Protein AF-A0AAD2FNR9-F1 (afdb_monomer)

Mean predicted aligned error: 5.45 Å

Secondary structure (DSSP, 8-state):
-PPPPHHHHHHHHHHHTT-SSSHHHHHHTTS-S--S-TTTS--SS--TTHHHH--SHHHHHHHHHHHHHHHHHHHHTT--HHHHHHHHHHHHTTT-GGG-S-------SSHHHHHHHHHHHHHHHHHHHHTT---HHHHHHHHHHHHHTT----HHHHHHHHHHHSSPPPP---

Organism: NCBI:txid2856

Solvent-accessible surface area (backbone atoms only — not comparable to full-atom values): 9882 Å² total; per-residue (Å²): 132,82,79,68,58,75,68,52,61,61,44,48,60,30,52,77,72,43,67,38,96,33,23,44,45,28,33,74,69,71,73,37,99,52,24,34,29,91,75,61,63,77,42,68,64,17,45,61,71,42,62,78,40,36,79,23,70,68,47,43,50,52,46,54,52,52,56,47,51,50,51,54,48,37,59,76,67,67,48,37,67,50,56,45,55,46,56,60,56,45,48,52,24,54,60,40,60,90,58,53,86,55,90,77,82,65,82,57,99,50,56,69,63,51,51,52,28,51,55,52,31,57,78,49,32,41,60,30,36,48,68,30,50,70,43,73,51,50,35,55,56,37,39,54,41,28,62,73,73,68,45,90,71,54,32,68,60,49,48,58,46,53,40,58,69,42,40,76,72,80,72,75,83,127

Sequence (174 aa):
MKALPANLQRWTPKHISGMTGVGKFLAIWNRSAKSSCPRCSSCPVEDHLHVPRCSAPTAAAEWSKRHLAFRTWMQTQQTAPEIEAFLFEYLKTVRQPSLGVLTFRAWSRHPHLFRSAISSQATLGAQGLLEGLVSPNWRHLQALHFSYIGSKKSANLWASRLIHVERPQPACPL

Radius of gyration: 17.65 Å; Cα contacts (8 Å, |Δi|>4): 172; chains: 1; bounding box: 40×26×54 Å

pLDDT: mean 88.88, std 13.14, range [27.28, 98.38]

Structure (mmCIF, N/CA/C/O backbone):
data_AF-A0AAD2FNR9-F1
#
_entry.id   AF-A0AAD2FNR9-F1
#
loop_
_atom_site.group_PDB
_atom_site.id
_atom_site.type_symbol
_atom_site.label_atom_id
_atom_site.label_alt_id
_atom_site.label_comp_id
_atom_site.label_asym_id
_atom_site.label_entity_id
_atom_site.label_seq_id
_atom_site.pdbx_PDB_ins_code
_atom_site.Cartn_x
_atom_site.Cartn_y
_atom_site.Cartn_z
_atom_site.occupancy
_atom_site.B_iso_or_equiv
_atom_site.auth_s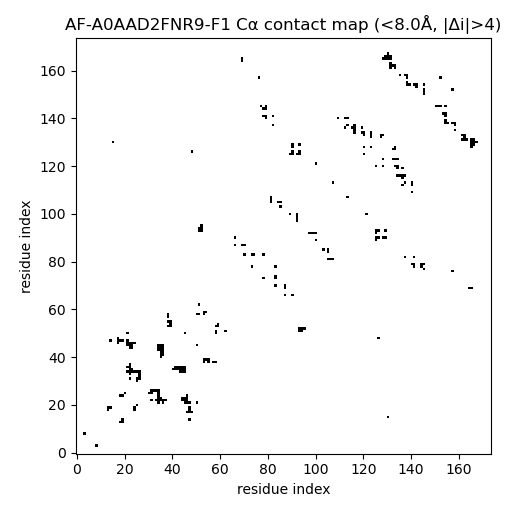eq_id
_atom_site.auth_comp_id
_atom_site.auth_asym_id
_atom_site.auth_atom_id
_atom_site.pdbx_PDB_model_num
ATOM 1 N N . MET A 1 1 ? -20.950 -3.900 -0.937 1.00 54.19 1 MET A N 1
ATOM 2 C CA . MET A 1 1 ? -19.879 -3.091 -1.56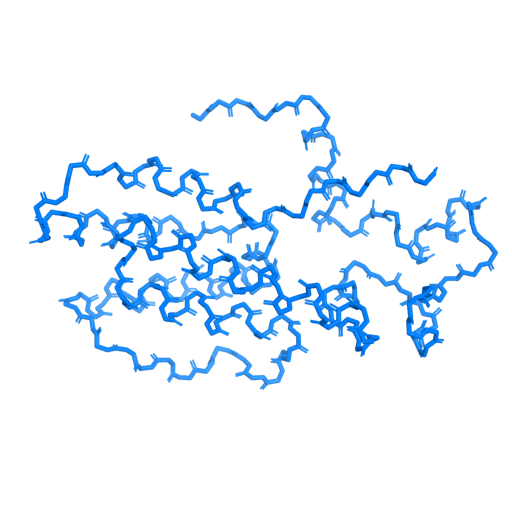6 1.00 54.19 1 MET A CA 1
ATOM 3 C C . MET A 1 1 ? -20.422 -2.531 -2.869 1.00 54.19 1 MET A C 1
ATOM 5 O O . MET A 1 1 ? -21.104 -3.272 -3.563 1.00 54.19 1 MET A O 1
ATOM 9 N N . LYS A 1 2 ? -20.191 -1.249 -3.182 1.00 66.56 2 LYS A N 1
ATOM 10 C CA . LYS A 1 2 ? -20.546 -0.712 -4.507 1.00 66.56 2 LYS A CA 1
ATOM 11 C C . LYS A 1 2 ? -19.551 -1.248 -5.538 1.00 66.56 2 LYS A C 1
ATOM 13 O O . LYS A 1 2 ? -18.365 -1.352 -5.230 1.00 66.56 2 LYS A O 1
ATOM 18 N N . ALA A 1 3 ? -20.037 -1.592 -6.728 1.00 75.81 3 ALA A N 1
ATOM 19 C CA . ALA A 1 3 ? -19.173 -1.998 -7.829 1.00 75.81 3 ALA A CA 1
ATOM 20 C C . ALA A 1 3 ? -18.192 -0.867 -8.181 1.00 75.81 3 ALA A C 1
ATOM 22 O O . ALA A 1 3 ? -18.525 0.316 -8.063 1.00 75.81 3 ALA A O 1
ATOM 23 N N . LEU A 1 4 ? -16.979 -1.226 -8.608 1.00 79.38 4 LEU A N 1
ATOM 24 C CA . LEU A 1 4 ? -16.027 -0.238 -9.111 1.00 79.38 4 LEU A CA 1
ATOM 25 C C . LEU A 1 4 ? -16.573 0.409 -10.396 1.00 79.38 4 LEU A C 1
ATOM 27 O O . LEU A 1 4 ? -17.300 -0.246 -11.140 1.00 79.38 4 LEU A O 1
ATOM 31 N N . PRO A 1 5 ? -16.201 1.655 -10.716 1.00 86.12 5 PRO A N 1
ATOM 32 C CA . PRO A 1 5 ? -16.411 2.220 -12.046 1.00 86.12 5 PRO A CA 1
ATOM 33 C C . PRO A 1 5 ? -15.906 1.285 -13.160 1.00 86.12 5 PRO A C 1
ATOM 35 O O . PRO A 1 5 ? -14.892 0.603 -12.992 1.00 86.12 5 PRO A O 1
ATOM 38 N N . ALA A 1 6 ? -16.589 1.252 -14.308 1.00 87.69 6 ALA A N 1
ATOM 39 C CA . ALA A 1 6 ? -16.330 0.282 -15.382 1.00 87.69 6 ALA A CA 1
ATOM 40 C C . ALA A 1 6 ? -14.891 0.317 -15.941 1.00 87.69 6 ALA A C 1
ATOM 42 O O . ALA A 1 6 ? -14.364 -0.695 -16.406 1.00 87.69 6 ALA A O 1
ATOM 43 N N . ASN A 1 7 ? -14.227 1.474 -15.903 1.00 85.38 7 ASN A N 1
ATOM 44 C CA . ASN A 1 7 ? -12.810 1.602 -16.248 1.00 85.38 7 ASN A CA 1
ATOM 45 C C . ASN A 1 7 ? -11.911 0.880 -15.231 1.00 85.38 7 ASN A C 1
ATOM 47 O O . ASN A 1 7 ? -11.016 0.139 -15.628 1.00 85.38 7 ASN A O 1
ATOM 51 N N . LEU A 1 8 ? -12.184 1.031 -13.932 1.00 83.50 8 LEU A N 1
ATOM 52 C CA . LEU A 1 8 ? -11.419 0.374 -12.872 1.00 83.50 8 LEU A CA 1
ATOM 53 C C . LEU A 1 8 ? -11.667 -1.136 -12.839 1.00 83.50 8 LEU A C 1
ATOM 55 O O . LEU A 1 8 ? -10.722 -1.886 -12.629 1.00 83.50 8 LEU A O 1
ATOM 59 N N . GLN A 1 9 ? -12.887 -1.598 -13.133 1.00 85.56 9 GLN A N 1
ATOM 60 C CA . GLN A 1 9 ? -13.167 -3.035 -13.263 1.00 85.56 9 GLN A CA 1
ATOM 61 C C . GLN A 1 9 ? -12.305 -3.708 -14.342 1.00 85.56 9 GLN A C 1
ATOM 63 O O . GLN A 1 9 ? -11.872 -4.839 -14.158 1.00 85.56 9 GLN A O 1
ATOM 68 N N . ARG A 1 10 ? -12.026 -3.014 -15.455 1.00 87.94 10 ARG A N 1
ATOM 69 C CA . ARG A 1 10 ? -11.161 -3.522 -16.535 1.00 87.94 10 ARG A CA 1
ATOM 70 C C . ARG A 1 10 ? -9.675 -3.346 -16.240 1.00 87.94 10 ARG A C 1
ATOM 72 O O . ARG A 1 10 ? -8.863 -4.173 -16.645 1.00 87.94 10 ARG A O 1
ATOM 79 N N . TRP A 1 11 ? -9.314 -2.254 -15.575 1.00 86.00 11 TRP A N 1
ATOM 80 C CA . TRP A 1 11 ? -7.926 -1.926 -15.274 1.00 86.00 11 TRP A CA 1
ATOM 81 C C . TRP A 1 11 ? -7.355 -2.791 -14.146 1.00 86.00 11 TRP A C 1
ATOM 83 O O . TRP A 1 11 ? -6.238 -3.279 -14.270 1.00 86.00 11 TRP A O 1
ATOM 93 N N . THR A 1 12 ? -8.118 -3.042 -13.079 1.00 85.50 12 THR A N 1
ATOM 94 C CA . THR A 1 12 ? -7.634 -3.764 -11.892 1.00 85.50 12 THR A CA 1
ATOM 95 C C . THR A 1 12 ? -7.111 -5.174 -12.205 1.00 85.50 12 THR A C 1
ATOM 97 O O . THR A 1 12 ? -5.987 -5.461 -11.802 1.00 85.50 12 THR A O 1
ATOM 100 N N . PRO A 1 13 ? -7.811 -6.037 -12.971 1.00 87.88 13 PRO A N 1
ATOM 101 C CA . PRO A 1 13 ? -7.283 -7.355 -13.329 1.00 87.88 13 PRO A CA 1
ATOM 102 C C . PRO A 1 13 ? -5.984 -7.279 -14.140 1.00 87.88 13 PRO A C 1
ATOM 104 O O . PRO A 1 13 ? -5.075 -8.078 -13.928 1.00 87.88 13 PRO A O 1
ATOM 107 N N . LYS A 1 14 ? -5.860 -6.291 -15.037 1.00 89.25 14 LYS A N 1
ATOM 108 C CA . LYS A 1 14 ? -4.625 -6.044 -15.799 1.00 89.25 14 LYS A CA 1
ATOM 109 C C . LYS A 1 14 ? -3.488 -5.574 -14.898 1.00 89.25 14 LYS A C 1
ATOM 111 O O . LYS A 1 14 ? -2.351 -5.978 -15.097 1.00 89.25 14 LYS A O 1
ATOM 116 N N . HIS A 1 15 ? -3.801 -4.738 -13.909 1.00 86.62 15 HIS A N 1
ATOM 117 C CA . HIS A 1 15 ? -2.831 -4.260 -12.934 1.00 86.62 15 HIS A CA 1
ATOM 118 C C . HIS A 1 15 ? -2.272 -5.390 -12.077 1.00 86.62 15 HIS A C 1
ATOM 120 O O . HIS A 1 15 ? -1.065 -5.603 -12.078 1.00 86.62 15 HIS A O 1
ATOM 126 N N . ILE A 1 16 ? -3.159 -6.166 -11.454 1.00 85.75 16 ILE A N 1
ATOM 127 C CA . ILE A 1 16 ? -2.800 -7.255 -10.537 1.00 85.75 16 ILE A CA 1
ATOM 128 C C . ILE A 1 16 ? -2.098 -8.411 -11.270 1.00 85.75 16 ILE A C 1
ATOM 130 O O . ILE A 1 16 ? -1.179 -9.020 -10.741 1.00 85.75 16 ILE A O 1
ATOM 134 N N . SER A 1 17 ? -2.484 -8.714 -12.516 1.00 89.38 17 SER A N 1
ATOM 135 C CA . SER A 1 17 ? -1.776 -9.719 -13.335 1.00 89.38 17 SER A CA 1
ATOM 136 C C . SER A 1 17 ? -0.428 -9.229 -13.881 1.00 89.38 17 SER A C 1
ATOM 138 O O . SER A 1 17 ? 0.286 -9.978 -14.548 1.00 89.38 17 SER A O 1
ATOM 140 N N . GLY A 1 18 ? -0.083 -7.958 -13.658 1.00 89.31 18 GLY A N 1
ATOM 141 C CA . GLY A 1 18 ? 1.122 -7.331 -14.184 1.00 89.31 18 GLY A CA 1
ATOM 142 C C . GLY A 1 18 ? 1.053 -6.944 -15.664 1.00 89.31 18 GLY A C 1
ATOM 143 O O . GLY A 1 18 ? 2.007 -6.340 -16.155 1.00 89.31 18 GLY A O 1
ATOM 144 N N . MET A 1 19 ? -0.060 -7.218 -16.359 1.00 91.75 19 MET A N 1
ATOM 145 C CA . MET A 1 19 ? -0.341 -6.859 -17.761 1.00 91.75 19 MET A CA 1
ATOM 146 C C . MET A 1 19 ? -0.646 -5.361 -17.938 1.00 91.75 19 MET A C 1
ATOM 148 O O . MET A 1 19 ? -1.693 -4.960 -18.455 1.00 91.75 19 MET A O 1
ATOM 152 N N . THR A 1 20 ? 0.270 -4.516 -17.479 1.00 88.94 20 THR A N 1
ATOM 153 C CA . THR A 1 20 ? 0.150 -3.052 -17.469 1.00 88.94 20 THR A CA 1
ATOM 154 C C . THR A 1 20 ? 1.019 -2.405 -18.537 1.00 88.94 20 THR A C 1
ATOM 156 O O . THR A 1 20 ? 1.835 -3.071 -19.157 1.00 88.94 20 THR A O 1
ATOM 159 N N . GLY A 1 21 ? 0.861 -1.099 -18.768 1.00 90.62 21 GLY A N 1
ATOM 160 C CA . GLY A 1 21 ? 1.678 -0.330 -19.716 1.00 90.62 21 GLY A CA 1
ATOM 161 C C . GLY A 1 21 ? 3.113 -0.076 -19.239 1.00 90.62 21 GLY A C 1
ATOM 162 O O . GLY A 1 21 ? 3.543 1.069 -19.212 1.00 90.62 21 GLY A O 1
ATOM 163 N N . VAL A 1 22 ? 3.823 -1.125 -18.831 1.00 94.19 22 VAL A N 1
ATOM 164 C CA . VAL A 1 22 ? 5.252 -1.120 -18.480 1.00 94.19 22 VAL A CA 1
ATOM 165 C C . VAL A 1 22 ? 6.091 -1.595 -19.659 1.00 94.19 22 VAL A C 1
ATOM 167 O O . VAL A 1 22 ? 5.564 -2.261 -20.556 1.00 94.19 22 VAL A O 1
ATOM 170 N N . GLY A 1 23 ? 7.394 -1.303 -19.652 1.00 95.00 23 GLY A N 1
ATOM 171 C CA . GLY A 1 23 ? 8.306 -1.631 -20.752 1.00 95.00 23 GLY A CA 1
ATOM 172 C C . GLY A 1 23 ? 8.144 -3.051 -21.313 1.00 95.00 23 GLY A C 1
ATOM 173 O O . GLY A 1 23 ? 7.995 -3.209 -22.526 1.00 95.00 23 GLY A O 1
ATOM 174 N N . LYS A 1 24 ? 8.067 -4.082 -20.456 1.00 95.69 24 LYS A N 1
ATOM 175 C CA . LYS A 1 24 ? 7.843 -5.483 -20.866 1.00 95.69 24 LYS A CA 1
ATOM 176 C C . LYS A 1 24 ? 6.618 -5.649 -21.772 1.00 95.69 24 LYS A C 1
ATOM 178 O O . LYS A 1 24 ? 6.716 -6.255 -22.834 1.00 95.69 24 LYS A O 1
ATOM 183 N N . PHE A 1 25 ? 5.463 -5.134 -21.359 1.00 95.69 25 PHE A N 1
ATOM 184 C CA . PHE A 1 25 ? 4.207 -5.318 -22.092 1.00 95.69 25 PHE A CA 1
ATOM 185 C C . PHE A 1 25 ? 4.054 -4.342 -23.256 1.00 95.69 25 PHE A C 1
ATOM 187 O O . PHE A 1 25 ? 3.479 -4.717 -24.272 1.00 95.69 25 PHE A O 1
ATOM 194 N N . LEU A 1 26 ? 4.617 -3.134 -23.166 1.00 95.38 26 LEU A N 1
ATOM 195 C CA . LEU A 1 26 ? 4.669 -2.214 -24.304 1.00 95.38 26 LEU A CA 1
ATOM 196 C C . LEU A 1 26 ? 5.479 -2.801 -25.465 1.00 95.38 26 LEU A C 1
ATOM 198 O O . LEU A 1 26 ? 5.066 -2.655 -26.614 1.00 95.38 26 LEU A O 1
ATOM 202 N N . ALA A 1 27 ? 6.579 -3.502 -25.174 1.00 95.75 27 ALA A N 1
ATOM 203 C CA . ALA A 1 27 ? 7.332 -4.245 -26.180 1.00 95.75 27 ALA A CA 1
ATOM 204 C C . ALA A 1 27 ? 6.505 -5.408 -26.763 1.00 95.75 27 ALA A C 1
ATOM 206 O O . ALA A 1 27 ? 6.373 -5.510 -27.978 1.00 95.75 27 ALA A O 1
ATOM 207 N N . ILE A 1 28 ? 5.862 -6.224 -25.913 1.00 96.06 28 ILE A N 1
ATOM 208 C CA . ILE A 1 28 ? 4.989 -7.335 -26.353 1.00 96.06 28 ILE A CA 1
ATOM 209 C C . ILE A 1 28 ? 3.833 -6.843 -27.242 1.00 96.06 28 ILE A C 1
ATOM 211 O O . ILE A 1 28 ? 3.461 -7.507 -28.204 1.00 96.06 28 ILE A O 1
ATOM 215 N N . TRP A 1 29 ? 3.252 -5.680 -26.939 1.00 95.81 29 TRP A N 1
ATOM 216 C CA . TRP A 1 29 ? 2.151 -5.091 -27.710 1.00 95.81 29 TRP A CA 1
ATOM 217 C C . TRP A 1 29 ? 2.607 -4.290 -28.937 1.00 95.81 29 TRP A C 1
ATOM 219 O O . TRP A 1 29 ? 1.774 -3.620 -29.548 1.00 95.81 29 TRP A O 1
ATOM 229 N N . ASN A 1 30 ? 3.898 -4.314 -29.289 1.00 96.06 30 ASN A N 1
ATOM 230 C CA . ASN A 1 30 ? 4.481 -3.521 -30.377 1.00 96.06 30 ASN A CA 1
ATOM 231 C C . ASN A 1 30 ? 4.189 -2.010 -30.253 1.00 96.06 30 ASN A C 1
ATOM 233 O O . ASN A 1 30 ? 3.963 -1.314 -31.240 1.00 96.06 30 ASN A O 1
ATOM 237 N N . ARG A 1 31 ? 4.159 -1.493 -29.016 1.00 95.50 31 ARG A N 1
ATOM 238 C CA . ARG A 1 31 ? 3.969 -0.065 -28.695 1.00 95.50 31 ARG A CA 1
ATOM 239 C C . ARG A 1 31 ? 5.270 0.649 -28.325 1.00 95.50 31 ARG A C 1
ATOM 241 O O . ARG A 1 31 ? 5.283 1.871 -28.254 1.00 95.50 31 ARG A O 1
ATOM 248 N N . SER A 1 32 ? 6.348 -0.094 -28.088 1.00 92.94 32 SER A N 1
ATOM 249 C CA . SER A 1 32 ? 7.690 0.429 -27.821 1.00 92.94 32 SER A CA 1
ATOM 250 C C . SER A 1 32 ? 8.737 -0.497 -28.433 1.00 92.94 32 SER A C 1
ATOM 252 O O . SER A 1 32 ? 8.581 -1.714 -28.389 1.00 92.94 32 SER A O 1
ATOM 254 N N . ALA A 1 33 ? 9.830 0.072 -28.943 1.00 92.12 33 ALA A N 1
ATOM 255 C CA . ALA A 1 33 ? 10.986 -0.695 -29.412 1.00 92.12 33 ALA A CA 1
ATOM 256 C C . ALA A 1 33 ? 11.848 -1.251 -28.260 1.00 92.12 33 ALA A C 1
ATOM 258 O O . ALA A 1 33 ? 12.683 -2.124 -28.478 1.00 92.12 33 ALA A O 1
ATOM 259 N N . LYS A 1 34 ? 11.683 -0.731 -27.036 1.00 93.69 34 LYS A N 1
ATOM 260 C CA . LYS A 1 34 ? 12.482 -1.105 -25.860 1.00 93.69 34 LYS A CA 1
ATOM 261 C C . LYS A 1 34 ? 11.590 -1.563 -24.712 1.00 93.69 34 LYS A C 1
ATOM 263 O O . LYS A 1 34 ? 10.560 -0.943 -24.443 1.00 93.69 34 LYS A O 1
ATOM 268 N N . SER A 1 35 ? 12.040 -2.593 -23.995 1.00 96.06 35 SER A N 1
ATOM 269 C CA . SER A 1 35 ? 11.431 -3.073 -22.747 1.00 96.06 35 SER A CA 1
ATOM 270 C C . SER A 1 35 ? 12.020 -2.443 -21.484 1.00 96.06 35 SER A C 1
ATOM 272 O O . SER A 1 35 ? 11.537 -2.720 -20.389 1.00 96.06 35 SER A O 1
ATOM 274 N N . SER A 1 36 ? 13.077 -1.640 -21.615 1.00 96.75 36 SER A N 1
ATOM 275 C CA . SER A 1 36 ? 13.805 -1.050 -20.492 1.00 96.75 36 SER A CA 1
ATOM 276 C C . SER A 1 36 ? 12.996 0.024 -19.770 1.00 96.75 36 SER A C 1
ATOM 278 O O . SER A 1 36 ? 12.230 0.749 -20.405 1.00 96.75 36 SER A O 1
ATOM 280 N N . CYS A 1 37 ? 13.229 0.192 -18.467 1.00 95.62 37 CYS A N 1
ATOM 281 C CA . CYS A 1 37 ? 12.575 1.247 -17.694 1.00 95.62 37 CYS A CA 1
ATOM 282 C C . CYS A 1 37 ? 12.977 2.636 -18.222 1.00 95.62 37 CYS A C 1
ATOM 284 O O . CYS A 1 37 ? 14.173 2.938 -18.256 1.00 95.62 37 CYS A O 1
ATOM 286 N N . PRO A 1 38 ? 12.020 3.522 -18.553 1.00 92.50 38 PRO A N 1
ATOM 287 C CA . PRO A 1 38 ? 12.325 4.853 -19.078 1.00 92.50 38 PRO A CA 1
ATOM 288 C C . PRO A 1 38 ? 12.881 5.814 -18.017 1.00 92.50 38 PRO A C 1
ATOM 290 O O . PRO A 1 38 ? 13.362 6.888 -18.360 1.00 92.50 38 PRO A O 1
ATOM 293 N N . ARG A 1 39 ? 12.790 5.466 -16.723 1.00 93.44 39 ARG A N 1
ATOM 294 C CA . ARG A 1 39 ? 13.242 6.330 -15.622 1.00 93.44 39 ARG A CA 1
ATOM 295 C C . ARG A 1 39 ? 14.680 6.062 -15.203 1.00 93.44 39 ARG A C 1
ATOM 297 O O . ARG A 1 39 ? 15.439 7.009 -15.038 1.00 93.44 39 ARG A O 1
ATOM 304 N N . CYS A 1 40 ? 15.034 4.800 -14.951 1.00 93.94 40 CYS A N 1
ATOM 305 C CA . CYS A 1 40 ? 16.383 4.458 -14.492 1.00 93.94 40 CYS A CA 1
ATOM 306 C C . CYS A 1 40 ? 17.304 3.995 -15.619 1.00 93.94 40 CYS A C 1
ATOM 308 O O . CYS A 1 40 ? 18.515 4.023 -15.424 1.00 93.94 40 CYS A O 1
ATOM 310 N N . SER A 1 41 ? 16.758 3.524 -16.747 1.00 85.12 41 SER A N 1
ATOM 311 C CA . SER A 1 41 ? 17.476 2.901 -17.874 1.00 85.12 41 SER A CA 1
ATOM 312 C C . SER A 1 41 ? 18.345 1.679 -17.529 1.00 85.12 41 SER A C 1
ATOM 314 O O . SER A 1 41 ? 18.724 0.932 -18.423 1.00 85.12 41 SER A O 1
ATOM 316 N N . SER A 1 42 ? 18.627 1.426 -16.248 1.00 88.69 42 SER A N 1
ATOM 317 C CA . SER A 1 42 ? 19.428 0.311 -15.742 1.00 88.69 42 SER A CA 1
ATOM 318 C C . SER A 1 42 ? 18.653 -0.999 -15.665 1.00 88.69 42 SER A C 1
ATOM 320 O O . SER A 1 42 ? 19.254 -2.068 -15.628 1.00 88.69 42 SER A O 1
ATOM 322 N N . CYS A 1 43 ? 17.320 -0.936 -15.641 1.00 93.50 43 CYS A N 1
ATOM 323 C CA . CYS A 1 43 ? 16.474 -2.116 -15.721 1.00 93.50 43 CYS A CA 1
ATOM 324 C C . CYS A 1 43 ? 16.188 -2.441 -17.198 1.00 93.50 43 CYS A C 1
ATOM 326 O O . CYS A 1 43 ? 15.462 -1.674 -17.840 1.00 93.50 43 CYS A O 1
ATOM 328 N N . PRO A 1 44 ? 16.722 -3.550 -17.751 1.00 94.38 44 PRO A N 1
ATOM 329 C CA . PRO A 1 44 ? 16.561 -3.894 -19.168 1.00 94.38 44 PRO A CA 1
ATOM 330 C C . PRO A 1 44 ? 15.139 -4.360 -19.517 1.00 94.38 44 PRO A C 1
ATOM 332 O O . PRO A 1 44 ? 14.699 -4.231 -20.661 1.00 94.38 44 PRO A O 1
ATOM 335 N N . VAL A 1 45 ? 14.400 -4.875 -18.531 1.00 95.56 45 VAL A N 1
ATOM 336 C CA . VAL A 1 45 ? 13.012 -5.324 -18.678 1.00 95.56 45 VAL A CA 1
ATOM 337 C C . VAL A 1 45 ? 12.198 -4.786 -17.506 1.00 95.56 45 VAL A C 1
ATOM 339 O O . VAL A 1 45 ? 12.207 -5.354 -16.419 1.00 95.56 45 VAL A O 1
ATOM 342 N N . GLU A 1 46 ? 11.496 -3.678 -17.730 1.00 96.00 46 GLU A N 1
ATOM 343 C CA . GLU A 1 46 ? 10.584 -3.095 -16.750 1.00 96.00 46 GLU A CA 1
ATOM 344 C C . GLU A 1 46 ? 9.298 -3.919 -16.66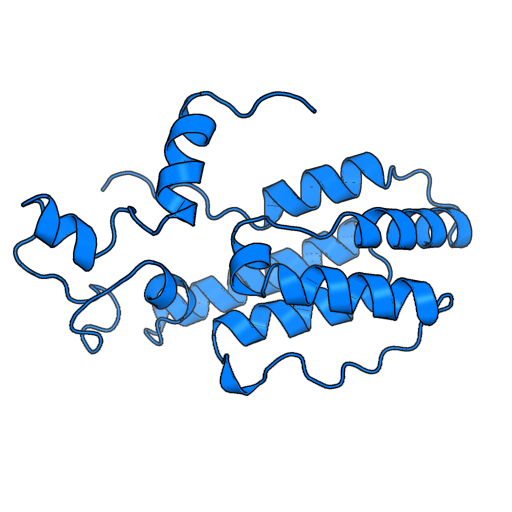9 1.00 96.00 46 GLU A C 1
ATOM 346 O O . GLU A 1 46 ? 8.510 -3.973 -17.617 1.00 96.00 46 GLU A O 1
ATOM 351 N N . ASP A 1 47 ? 9.068 -4.535 -15.514 1.00 94.81 47 ASP A N 1
ATOM 352 C CA . ASP A 1 47 ? 7.797 -5.150 -15.160 1.00 94.81 47 ASP A CA 1
ATOM 353 C C . ASP A 1 47 ? 7.027 -4.307 -14.125 1.00 94.81 47 ASP A C 1
ATOM 355 O O . ASP A 1 47 ? 7.497 -3.280 -13.631 1.00 94.81 47 ASP A O 1
ATOM 359 N N . HIS A 1 48 ? 5.807 -4.735 -13.800 1.00 92.06 48 HIS A N 1
ATOM 360 C CA . HIS A 1 48 ? 4.954 -4.038 -12.834 1.00 92.06 48 HIS A CA 1
ATOM 361 C C . HIS A 1 48 ? 5.564 -3.963 -11.423 1.00 92.06 48 HIS A C 1
ATOM 363 O O . HIS A 1 48 ? 5.298 -3.002 -10.703 1.00 92.06 48 HIS A O 1
ATOM 369 N N . LEU A 1 49 ? 6.408 -4.928 -11.039 1.00 93.38 49 LEU A N 1
ATOM 370 C CA . LEU A 1 49 ? 7.086 -4.931 -9.743 1.00 93.38 49 LEU A CA 1
ATOM 371 C C . LEU A 1 49 ? 8.248 -3.936 -9.723 1.00 93.38 49 LEU A C 1
ATOM 373 O O . LEU A 1 49 ? 8.546 -3.360 -8.677 1.00 93.38 49 LEU A O 1
ATOM 377 N N . HIS A 1 50 ? 8.903 -3.710 -10.864 1.00 94.12 50 HIS A N 1
ATOM 378 C CA . HIS A 1 50 ? 9.959 -2.718 -10.993 1.00 94.12 50 HIS A CA 1
ATOM 379 C C . HIS A 1 50 ? 9.442 -1.304 -10.732 1.00 94.12 50 HIS A C 1
ATOM 381 O O . HIS A 1 50 ? 10.140 -0.525 -10.093 1.00 94.12 50 HIS A O 1
ATOM 387 N N . VAL A 1 51 ? 8.226 -0.963 -11.170 1.00 93.56 51 VAL A N 1
ATOM 388 C CA . VAL A 1 51 ? 7.681 0.404 -11.069 1.00 93.56 51 VAL A CA 1
ATOM 389 C C . VAL A 1 51 ? 7.784 0.996 -9.650 1.00 93.56 51 VAL A C 1
ATOM 391 O O . VAL A 1 51 ? 8.406 2.054 -9.508 1.00 93.56 51 VAL A O 1
ATOM 394 N N . PRO A 1 52 ? 7.259 0.355 -8.582 1.00 92.69 52 PRO A N 1
ATOM 395 C CA . PRO A 1 52 ? 7.423 0.868 -7.220 1.00 92.69 52 PRO A CA 1
ATOM 396 C C . PRO A 1 52 ? 8.859 0.730 -6.686 1.00 92.69 52 PRO A C 1
ATOM 398 O O . PRO A 1 52 ? 9.251 1.480 -5.791 1.00 92.69 52 PRO A O 1
ATOM 401 N N . ARG A 1 53 ? 9.657 -0.197 -7.233 1.00 94.38 53 ARG A N 1
ATOM 402 C CA . ARG A 1 53 ? 11.046 -0.488 -6.824 1.00 94.38 53 ARG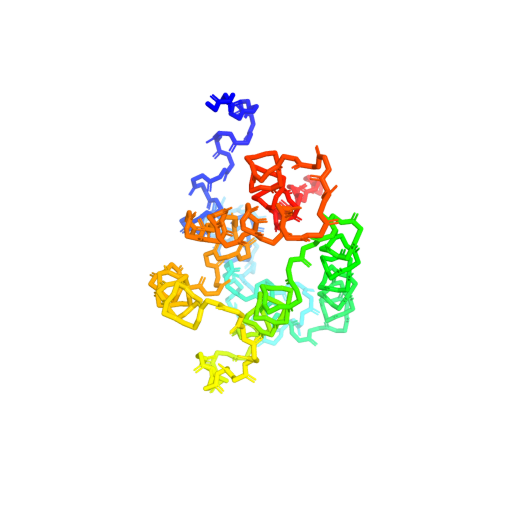 A CA 1
ATOM 403 C C . ARG A 1 53 ? 12.091 0.397 -7.504 1.00 94.38 53 ARG A C 1
ATOM 405 O O . ARG A 1 53 ? 13.231 0.442 -7.046 1.00 94.38 53 ARG A O 1
ATOM 412 N N . CYS A 1 54 ? 11.715 1.102 -8.566 1.00 95.19 54 CYS A N 1
ATOM 413 C CA . CYS A 1 54 ? 12.620 1.861 -9.415 1.00 95.19 54 CYS A CA 1
ATOM 414 C C . CYS A 1 54 ? 13.441 2.863 -8.589 1.00 95.19 54 CYS A C 1
ATOM 416 O O . CYS A 1 54 ? 12.898 3.699 -7.858 1.00 95.19 54 CYS A O 1
ATOM 418 N N . SER A 1 55 ? 14.767 2.774 -8.700 1.00 93.62 55 SER A N 1
ATOM 419 C CA . SER A 1 55 ? 15.723 3.602 -7.958 1.00 93.62 55 SER A CA 1
ATOM 420 C C . SER A 1 55 ? 15.976 4.971 -8.593 1.00 93.62 55 SER A C 1
ATOM 422 O O . SER A 1 55 ? 16.701 5.773 -8.010 1.00 93.62 55 SER A O 1
ATOM 424 N N . ALA A 1 56 ? 15.377 5.265 -9.754 1.00 96.12 56 ALA A N 1
ATOM 425 C CA . ALA A 1 56 ? 15.494 6.577 -10.380 1.00 96.12 56 ALA A CA 1
ATOM 426 C C . ALA A 1 56 ? 15.062 7.687 -9.401 1.00 96.12 56 ALA A C 1
ATOM 428 O O . ALA A 1 56 ? 14.040 7.515 -8.726 1.00 96.12 56 ALA A O 1
ATOM 429 N N . PRO A 1 57 ? 15.758 8.839 -9.351 1.00 95.81 57 PRO A N 1
ATOM 430 C CA . PRO A 1 57 ? 15.458 9.903 -8.390 1.00 95.81 57 PRO A CA 1
ATOM 431 C C . PRO A 1 57 ? 13.988 10.344 -8.391 1.00 95.81 57 PRO A C 1
ATOM 433 O O . PRO A 1 57 ? 13.382 10.501 -7.334 1.00 95.81 57 PRO A O 1
ATOM 436 N N . THR A 1 58 ? 13.373 10.454 -9.571 1.00 94.88 58 THR A N 1
ATOM 437 C CA . THR A 1 58 ? 11.956 10.826 -9.719 1.00 94.88 58 THR A CA 1
ATOM 438 C C . THR A 1 58 ? 11.002 9.755 -9.181 1.00 94.88 58 THR A C 1
ATOM 440 O O . THR A 1 58 ? 10.003 10.082 -8.544 1.00 94.88 58 THR A O 1
ATOM 443 N N . ALA A 1 59 ? 11.316 8.470 -9.375 1.00 94.25 59 ALA A N 1
ATOM 444 C CA . ALA A 1 59 ? 10.531 7.360 -8.834 1.00 94.25 59 ALA A CA 1
ATOM 445 C C . ALA A 1 59 ? 10.690 7.228 -7.312 1.00 94.25 59 ALA A C 1
ATOM 447 O O . ALA A 1 59 ? 9.723 6.935 -6.609 1.00 94.25 59 ALA A O 1
ATOM 448 N N . ALA A 1 60 ? 11.897 7.460 -6.790 1.00 94.31 60 ALA A N 1
ATOM 449 C CA . ALA A 1 60 ? 12.164 7.512 -5.357 1.00 94.31 60 ALA A CA 1
ATOM 450 C C . ALA A 1 60 ? 11.413 8.668 -4.679 1.00 94.31 60 ALA A C 1
ATOM 452 O O . ALA A 1 60 ? 10.756 8.451 -3.662 1.00 94.31 60 ALA A O 1
ATOM 453 N N . ALA A 1 61 ? 11.436 9.864 -5.273 1.00 95.56 61 ALA A N 1
ATOM 454 C CA . ALA A 1 61 ? 10.706 11.023 -4.768 1.00 95.56 61 ALA A CA 1
ATOM 455 C C . ALA A 1 61 ? 9.186 10.789 -4.749 1.00 95.56 61 ALA A C 1
ATOM 457 O O . ALA A 1 61 ? 8.539 11.041 -3.730 1.00 95.56 61 ALA A O 1
ATOM 458 N N . GLU A 1 62 ? 8.614 10.254 -5.835 1.00 94.75 62 GLU A N 1
ATOM 459 C CA . GLU A 1 62 ? 7.177 9.955 -5.895 1.00 94.75 62 GLU A CA 1
ATOM 460 C C . GLU A 1 62 ? 6.778 8.878 -4.879 1.00 94.75 62 GLU A C 1
ATOM 462 O O . GLU A 1 62 ? 5.756 9.019 -4.208 1.00 94.75 62 GLU A O 1
ATOM 467 N N . TRP A 1 63 ? 7.599 7.839 -4.695 1.00 94.88 63 TRP A N 1
ATOM 468 C CA . TRP A 1 63 ? 7.368 6.840 -3.651 1.00 94.88 63 TRP A CA 1
ATOM 469 C C . TRP A 1 63 ? 7.326 7.471 -2.261 1.00 94.88 63 TRP A C 1
ATOM 471 O O . TRP A 1 63 ? 6.344 7.291 -1.546 1.00 94.88 63 TRP A O 1
ATOM 481 N N . SER A 1 64 ? 8.351 8.242 -1.888 1.00 94.62 64 SER A N 1
ATOM 482 C CA . SER A 1 64 ? 8.415 8.898 -0.577 1.00 94.62 64 SER A CA 1
ATOM 483 C C . SER A 1 64 ? 7.219 9.822 -0.349 1.00 94.62 64 SER A C 1
ATOM 485 O O . SER A 1 64 ? 6.614 9.798 0.721 1.00 94.62 64 SER A O 1
ATOM 487 N N . LYS A 1 65 ? 6.816 10.581 -1.377 1.00 95.25 65 LYS A N 1
ATOM 488 C CA . LYS A 1 65 ? 5.626 11.438 -1.341 1.00 95.25 65 LYS A CA 1
ATOM 489 C C . LYS A 1 65 ? 4.350 10.637 -1.077 1.00 95.25 65 LYS A C 1
ATOM 491 O O . LYS A 1 65 ? 3.560 11.018 -0.216 1.00 95.25 65 LYS A O 1
ATOM 496 N N . ARG A 1 66 ? 4.128 9.537 -1.804 1.00 93.75 66 ARG A N 1
ATOM 497 C CA . ARG A 1 66 ? 2.927 8.694 -1.656 1.00 93.75 66 ARG A CA 1
ATOM 498 C C . ARG A 1 66 ? 2.908 7.945 -0.330 1.00 93.75 66 ARG A C 1
ATOM 500 O O . ARG A 1 66 ? 1.870 7.897 0.320 1.00 93.75 66 ARG A O 1
ATOM 507 N N . HIS A 1 67 ? 4.054 7.420 0.090 1.00 92.94 67 HIS A N 1
ATOM 508 C CA . HIS A 1 67 ? 4.221 6.712 1.357 1.00 92.94 67 HIS A CA 1
ATOM 509 C C . HIS A 1 67 ? 3.968 7.640 2.556 1.00 92.94 67 HIS A C 1
ATOM 511 O O . HIS A 1 67 ? 3.241 7.275 3.480 1.00 92.94 67 HIS A O 1
ATOM 517 N N . LEU A 1 68 ? 4.453 8.887 2.498 1.00 94.06 68 LEU A N 1
ATOM 518 C CA . LEU A 1 68 ? 4.133 9.911 3.495 1.00 94.06 68 LEU A CA 1
ATOM 519 C C . LEU A 1 68 ? 2.650 10.298 3.465 1.00 94.06 68 LEU A C 1
ATOM 521 O O . LEU A 1 68 ? 2.015 10.342 4.515 1.00 94.06 68 LEU A O 1
ATOM 525 N N . ALA A 1 69 ? 2.076 10.529 2.280 1.00 94.25 69 ALA A N 1
ATOM 526 C CA . ALA A 1 69 ? 0.656 10.852 2.144 1.00 94.25 69 ALA A CA 1
ATOM 527 C C . ALA A 1 69 ? -0.245 9.748 2.723 1.00 94.25 69 ALA A C 1
ATOM 529 O O . ALA A 1 69 ? -1.257 10.048 3.357 1.00 94.25 69 ALA A O 1
ATOM 530 N N . PHE A 1 70 ? 0.145 8.482 2.559 1.00 94.56 70 PHE A N 1
ATOM 531 C CA . PHE A 1 70 ? -0.544 7.349 3.166 1.00 94.56 70 PHE A CA 1
ATOM 532 C C . PHE A 1 70 ? -0.511 7.405 4.698 1.00 94.56 70 PHE A C 1
ATOM 534 O O . PHE A 1 70 ? -1.553 7.270 5.343 1.00 94.56 70 PHE A O 1
ATOM 541 N N . ARG A 1 71 ? 0.653 7.697 5.292 1.00 95.31 71 ARG A N 1
ATOM 542 C CA . ARG A 1 71 ? 0.774 7.886 6.744 1.00 95.31 71 ARG A CA 1
ATOM 543 C C . ARG A 1 71 ? -0.093 9.035 7.255 1.00 95.31 71 ARG A C 1
ATOM 545 O O . ARG A 1 71 ? -0.865 8.851 8.193 1.00 95.31 71 ARG A O 1
ATOM 552 N N . THR A 1 72 ? -0.027 10.191 6.598 1.00 96.19 72 THR A N 1
ATOM 553 C CA . THR A 1 72 ? -0.847 11.362 6.937 1.00 96.19 72 THR A CA 1
ATOM 554 C C . THR A 1 72 ? -2.340 11.047 6.849 1.00 96.19 72 THR A C 1
ATOM 556 O O . THR A 1 72 ? -3.128 11.467 7.701 1.00 96.19 72 THR A O 1
ATOM 559 N N . TRP A 1 73 ? -2.754 10.266 5.847 1.00 96.00 73 TRP A N 1
ATOM 560 C CA . TRP A 1 73 ? -4.130 9.793 5.746 1.00 96.00 73 TRP A CA 1
ATOM 561 C C . TRP A 1 73 ? -4.512 8.894 6.930 1.00 96.00 73 TRP A C 1
ATOM 563 O O . TRP A 1 73 ? -5.563 9.126 7.532 1.00 96.00 73 TRP A O 1
ATOM 573 N N . MET A 1 74 ? -3.670 7.926 7.314 1.00 96.81 74 MET A N 1
ATOM 574 C CA . MET A 1 74 ? -3.938 7.037 8.456 1.00 96.81 74 MET A CA 1
ATOM 575 C C . MET A 1 74 ? -4.130 7.826 9.755 1.00 96.81 74 MET A C 1
ATOM 577 O O . MET A 1 74 ? -5.107 7.583 10.474 1.00 96.81 74 MET A O 1
ATOM 581 N N . GLN A 1 75 ? -3.275 8.822 9.994 1.00 96.06 75 GLN A N 1
ATOM 582 C CA . GLN A 1 75 ? -3.364 9.735 11.137 1.00 96.06 75 GLN A CA 1
ATOM 583 C C . GLN A 1 75 ? -4.665 10.545 11.104 1.00 96.06 75 GLN A C 1
ATOM 585 O O . GLN A 1 75 ? -5.417 10.574 12.077 1.00 96.06 75 GLN A O 1
ATOM 590 N N . THR A 1 76 ? -5.011 11.108 9.943 1.00 96.50 76 THR A N 1
ATOM 591 C CA . THR A 1 76 ? -6.271 11.850 9.743 1.00 96.50 76 THR A CA 1
ATOM 592 C C . THR A 1 76 ? -7.496 10.964 9.994 1.00 96.50 76 THR A C 1
ATOM 594 O O . THR A 1 76 ? -8.536 11.419 10.483 1.00 96.50 76 THR A O 1
ATOM 597 N N . GLN A 1 77 ? -7.408 9.670 9.681 1.00 96.69 77 GLN A N 1
ATOM 598 C CA . GLN A 1 77 ? -8.481 8.717 9.943 1.00 96.69 77 GLN A CA 1
ATOM 599 C C . GLN A 1 77 ? -8.530 8.196 11.386 1.00 96.69 77 GLN A C 1
ATOM 601 O O . GLN A 1 77 ? -9.459 7.451 11.685 1.00 96.69 77 GLN A O 1
ATOM 606 N N . GLN A 1 78 ? -7.637 8.634 12.282 1.00 97.56 78 GLN A N 1
ATOM 607 C CA . GLN A 1 78 ? -7.496 8.086 13.640 1.00 97.56 78 GLN A CA 1
ATOM 608 C C . GLN A 1 78 ? -7.273 6.564 13.605 1.00 97.56 78 GLN A C 1
ATOM 610 O O . GLN A 1 78 ? -7.918 5.797 14.320 1.00 97.56 78 GLN A O 1
ATOM 615 N N . THR A 1 79 ? -6.415 6.116 12.686 1.00 97.75 79 THR A N 1
ATOM 616 C CA . THR A 1 79 ? -6.026 4.705 12.588 1.00 97.75 79 THR A CA 1
ATOM 617 C C . THR A 1 79 ? -5.326 4.283 13.878 1.00 97.75 79 THR A C 1
ATOM 619 O O . THR A 1 79 ? -4.581 5.073 14.455 1.00 97.75 79 THR A O 1
ATOM 622 N N . ALA A 1 80 ? -5.574 3.057 14.341 1.00 97.50 80 ALA A N 1
ATOM 623 C CA . ALA A 1 80 ? -4.933 2.535 15.538 1.00 97.50 80 ALA A CA 1
ATOM 624 C C . ALA A 1 80 ? -3.399 2.620 15.390 1.00 97.50 80 ALA A C 1
ATOM 626 O O . ALA A 1 80 ? -2.889 2.202 14.343 1.00 97.50 80 ALA A O 1
ATOM 627 N N . PRO A 1 81 ? -2.657 3.133 16.391 1.00 96.25 81 PRO A N 1
ATOM 628 C CA . PRO A 1 81 ? -1.215 3.350 16.267 1.00 96.25 81 PRO A CA 1
ATOM 629 C C . PRO A 1 81 ? -0.432 2.097 15.857 1.00 96.25 81 PRO A C 1
ATOM 631 O O . PRO A 1 81 ? 0.501 2.186 15.062 1.00 96.25 81 PRO A O 1
ATOM 634 N N . GLU A 1 82 ? -0.831 0.917 16.342 1.00 95.50 82 GLU A N 1
ATOM 635 C CA . GLU A 1 82 ? -0.197 -0.348 15.964 1.00 95.50 82 GLU A CA 1
ATOM 636 C C . GLU A 1 82 ? -0.456 -0.736 14.499 1.00 95.50 82 GLU A C 1
ATOM 638 O O . GLU A 1 82 ? 0.426 -1.299 13.849 1.00 95.50 82 GLU A O 1
ATOM 643 N N . ILE A 1 83 ? -1.634 -0.399 13.959 1.00 96.31 83 ILE A N 1
ATOM 644 C CA . ILE A 1 83 ? -1.989 -0.639 12.556 1.00 96.31 83 ILE A CA 1
ATOM 645 C C . ILE A 1 83 ? -1.225 0.343 11.666 1.00 96.31 83 ILE A C 1
ATOM 647 O O . ILE A 1 83 ? -0.632 -0.089 10.680 1.00 96.31 83 ILE A O 1
ATOM 651 N N . GLU A 1 84 ? -1.195 1.635 12.024 1.00 95.81 84 GLU A N 1
ATOM 652 C CA . GLU A 1 84 ? -0.430 2.656 11.292 1.00 95.81 84 GLU A CA 1
ATOM 653 C C . GLU A 1 84 ? 1.034 2.238 11.172 1.00 95.81 84 GLU A C 1
ATOM 655 O O . GLU A 1 84 ? 1.575 2.172 10.069 1.00 95.81 84 GLU A O 1
ATOM 660 N N . ALA A 1 85 ? 1.662 1.927 12.306 1.00 93.94 85 ALA A N 1
ATOM 661 C CA . ALA A 1 85 ? 3.074 1.596 12.348 1.00 93.94 85 ALA A CA 1
ATOM 662 C C . ALA A 1 85 ? 3.380 0.313 11.555 1.00 93.94 85 ALA A C 1
ATOM 664 O O . ALA A 1 85 ? 4.358 0.287 10.808 1.00 93.94 85 ALA A O 1
ATOM 665 N N . PHE A 1 86 ? 2.528 -0.718 11.642 1.00 94.94 86 PHE A N 1
ATOM 666 C CA . PHE A 1 86 ? 2.720 -1.938 10.860 1.00 94.94 86 PHE A CA 1
ATOM 667 C C . PHE A 1 86 ? 2.567 -1.693 9.359 1.00 94.94 86 PHE A C 1
ATOM 669 O O . PHE A 1 86 ? 3.487 -2.006 8.612 1.00 94.94 86 PHE A O 1
ATOM 676 N N . LEU A 1 87 ? 1.439 -1.135 8.900 1.00 94.75 87 LEU A N 1
ATOM 677 C CA . LEU A 1 87 ? 1.176 -0.957 7.465 1.00 94.75 87 LEU A CA 1
ATOM 678 C C . LEU A 1 87 ? 2.204 -0.020 6.820 1.00 94.75 87 LEU A C 1
ATOM 680 O O . LEU A 1 87 ? 2.668 -0.276 5.707 1.00 94.75 87 LEU A O 1
ATOM 684 N N . PHE A 1 88 ? 2.613 1.030 7.540 1.00 93.25 88 PHE A N 1
ATOM 685 C CA . PHE A 1 88 ? 3.642 1.959 7.084 1.00 93.25 88 PHE A CA 1
ATOM 686 C C . PHE A 1 88 ? 4.993 1.265 6.866 1.00 93.25 88 PHE A C 1
ATOM 688 O O . PHE A 1 88 ? 5.589 1.425 5.800 1.00 93.25 88 PHE A O 1
ATOM 695 N N . GLU A 1 89 ? 5.476 0.477 7.832 1.00 91.75 89 GLU A N 1
ATOM 696 C CA . GLU A 1 89 ? 6.732 -0.269 7.679 1.00 91.75 89 GLU A CA 1
ATOM 697 C C . GLU A 1 89 ? 6.601 -1.408 6.663 1.00 91.75 89 GLU A C 1
ATOM 699 O O . GLU A 1 89 ? 7.490 -1.609 5.835 1.00 91.75 89 GLU A O 1
ATOM 704 N N . TYR A 1 90 ? 5.466 -2.108 6.655 1.00 93.50 90 TYR A N 1
ATOM 705 C CA . TYR A 1 90 ? 5.235 -3.237 5.764 1.00 93.50 90 TYR A CA 1
ATOM 706 C C . TYR A 1 90 ? 5.255 -2.819 4.290 1.00 93.50 90 TYR A C 1
ATOM 708 O O . TYR A 1 90 ? 5.884 -3.493 3.478 1.00 93.50 90 TYR A O 1
ATOM 716 N N . LEU A 1 91 ? 4.691 -1.660 3.932 1.00 93.00 91 LEU A N 1
ATOM 717 C CA . LEU A 1 91 ? 4.788 -1.132 2.566 1.00 93.00 91 LEU A CA 1
ATOM 718 C C . LEU A 1 91 ? 6.228 -0.850 2.114 1.00 93.00 91 LEU A C 1
ATOM 720 O O . LEU A 1 91 ? 6.522 -0.984 0.927 1.00 93.00 91 LEU A O 1
ATOM 724 N N . LYS A 1 92 ? 7.158 -0.500 3.015 1.00 91.88 92 LYS A N 1
ATOM 725 C CA . LYS A 1 92 ? 8.567 -0.278 2.626 1.00 91.88 92 LYS A CA 1
ATOM 726 C C . LYS A 1 92 ? 9.213 -1.548 2.074 1.00 91.88 92 LYS A C 1
ATOM 728 O O . LYS A 1 92 ? 10.086 -1.470 1.207 1.00 91.88 92 LYS A O 1
ATOM 733 N N . THR A 1 93 ? 8.736 -2.713 2.510 1.00 93.00 93 THR A N 1
ATOM 734 C CA . THR A 1 93 ? 9.219 -4.023 2.050 1.00 93.00 93 THR A CA 1
ATOM 735 C C . THR A 1 93 ? 8.907 -4.276 0.569 1.00 93.00 93 THR A C 1
ATOM 737 O O . THR A 1 93 ? 9.582 -5.082 -0.063 1.00 93.00 93 THR A O 1
ATOM 740 N N . VAL A 1 94 ? 7.984 -3.518 -0.047 1.00 93.31 94 VAL A N 1
ATOM 741 C CA . VAL A 1 94 ? 7.792 -3.528 -1.510 1.00 93.31 94 VAL A CA 1
ATOM 742 C C . VAL A 1 94 ? 9.083 -3.149 -2.236 1.00 93.31 94 VAL A C 1
ATOM 744 O O . VAL A 1 94 ? 9.440 -3.791 -3.227 1.00 93.31 94 VAL A O 1
ATOM 747 N N . ARG A 1 95 ? 9.787 -2.117 -1.747 1.00 92.50 95 ARG A N 1
ATOM 748 C CA . ARG A 1 95 ? 11.051 -1.628 -2.325 1.00 92.50 95 ARG A CA 1
ATOM 749 C C . ARG A 1 95 ? 12.264 -2.415 -1.871 1.00 92.50 95 ARG A C 1
ATOM 751 O O . ARG A 1 95 ? 13.252 -2.463 -2.595 1.00 92.50 95 ARG A O 1
ATOM 758 N N . GLN A 1 96 ? 12.190 -3.010 -0.688 1.00 87.88 96 GLN A N 1
ATOM 759 C CA . GLN A 1 96 ? 13.273 -3.786 -0.100 1.00 87.88 96 GLN A CA 1
ATOM 760 C C . GLN A 1 96 ? 12.721 -5.127 0.403 1.00 87.88 96 GLN A C 1
ATOM 762 O O . GLN A 1 96 ? 12.524 -5.292 1.607 1.00 87.88 96 GLN A O 1
ATOM 767 N N . PRO A 1 97 ? 12.455 -6.095 -0.499 1.00 82.81 97 PRO A N 1
ATOM 768 C CA . PRO A 1 97 ? 11.880 -7.385 -0.111 1.00 82.81 97 PRO A CA 1
ATOM 769 C C . PRO A 1 97 ? 12.743 -8.160 0.891 1.00 82.81 97 PRO A C 1
ATOM 771 O O . PRO A 1 97 ? 12.217 -8.951 1.669 1.00 82.81 97 PRO A O 1
ATOM 774 N N . SER A 1 98 ? 14.053 -7.893 0.915 1.00 80.44 98 SER A N 1
ATOM 775 C CA . SER A 1 98 ? 15.002 -8.451 1.884 1.00 80.44 98 SER A CA 1
ATOM 776 C C . SER A 1 98 ? 14.700 -8.079 3.338 1.00 80.44 98 SER A C 1
ATOM 778 O O . SER A 1 98 ? 15.133 -8.797 4.232 1.00 80.44 98 SER A O 1
ATOM 780 N N . LEU A 1 99 ? 13.941 -7.005 3.595 1.00 77.50 99 LEU A N 1
ATOM 781 C CA . LEU A 1 99 ? 13.480 -6.667 4.946 1.00 77.50 99 LEU A CA 1
ATOM 782 C C . LEU A 1 99 ? 12.449 -7.677 5.478 1.00 77.50 99 LEU A C 1
ATOM 784 O O . LEU A 1 99 ? 12.284 -7.791 6.691 1.00 77.50 99 LEU A O 1
ATOM 788 N N . GLY A 1 100 ? 11.768 -8.412 4.587 1.00 70.25 100 GLY A N 1
ATOM 789 C CA . GLY A 1 100 ? 10.732 -9.383 4.936 1.00 70.25 100 GLY A CA 1
ATOM 790 C C . GLY A 1 100 ? 9.594 -8.792 5.775 1.00 70.25 100 GLY A C 1
ATOM 791 O O . GLY A 1 100 ? 9.436 -7.578 5.897 1.00 70.25 100 GLY A O 1
ATOM 792 N N . VAL A 1 101 ? 8.792 -9.657 6.402 1.00 65.75 101 VAL A N 1
ATOM 793 C CA . VAL A 1 101 ? 8.001 -9.231 7.563 1.00 65.75 101 VAL A CA 1
ATOM 794 C C . VAL A 1 101 ? 9.004 -9.129 8.705 1.00 65.75 101 VAL A C 1
ATOM 796 O O . VAL A 1 101 ? 9.283 -10.131 9.363 1.00 65.75 101 VAL A O 1
ATOM 799 N N . LEU A 1 102 ? 9.596 -7.947 8.909 1.00 60.81 102 LEU A N 1
ATOM 800 C CA . LEU A 1 102 ? 10.375 -7.668 10.119 1.00 60.81 102 LEU A CA 1
ATOM 801 C C . LEU A 1 102 ? 9.598 -8.213 11.322 1.00 60.81 102 LEU A C 1
ATOM 803 O O . LEU A 1 102 ? 8.365 -8.183 11.311 1.00 60.81 102 LEU A O 1
ATOM 807 N N . THR A 1 103 ? 10.283 -8.704 12.359 1.00 64.88 103 THR A N 1
ATOM 808 C CA . THR A 1 103 ? 9.641 -9.054 13.633 1.00 64.88 103 THR A CA 1
ATOM 809 C C . THR A 1 103 ? 9.039 -7.785 14.227 1.00 64.88 103 THR A C 1
ATOM 811 O O . THR A 1 103 ? 9.655 -7.109 15.051 1.00 64.88 103 THR A O 1
ATOM 814 N N . PHE A 1 104 ? 7.867 -7.404 13.733 1.00 72.44 104 PHE A N 1
ATOM 815 C CA . PHE A 1 104 ? 7.264 -6.126 14.006 1.00 72.44 104 PHE A CA 1
ATOM 816 C C . PHE A 1 104 ? 6.703 -6.204 15.414 1.00 72.44 104 PHE A C 1
ATOM 818 O O . PHE A 1 104 ? 5.754 -6.939 15.695 1.00 72.44 104 PHE A O 1
ATOM 825 N N . ARG A 1 105 ? 7.354 -5.488 16.325 1.00 74.38 105 ARG A N 1
ATOM 826 C CA . ARG A 1 105 ? 6.976 -5.432 17.731 1.00 74.38 105 ARG A CA 1
ATOM 827 C C . ARG A 1 105 ? 6.381 -4.062 17.999 1.00 74.38 105 ARG A C 1
ATOM 829 O O . ARG A 1 105 ? 7.092 -3.138 18.372 1.00 74.38 105 ARG A O 1
ATOM 836 N N . ALA A 1 106 ? 5.072 -3.949 17.813 1.00 81.00 106 ALA A N 1
ATOM 837 C CA . ALA A 1 106 ? 4.302 -2.868 18.411 1.00 81.00 106 ALA A CA 1
ATOM 838 C C . ALA A 1 106 ? 3.535 -3.400 19.615 1.00 81.00 106 ALA A C 1
ATOM 840 O O . ALA A 1 106 ? 3.041 -4.532 19.615 1.00 81.00 106 ALA A O 1
ATOM 841 N N . TRP A 1 107 ? 3.424 -2.559 20.636 1.00 88.88 107 TRP A N 1
ATOM 842 C CA . TRP A 1 107 ? 2.463 -2.789 21.696 1.00 88.88 107 TRP A CA 1
ATOM 843 C C . TRP A 1 107 ? 1.050 -2.656 21.119 1.00 88.88 107 TRP A C 1
ATOM 845 O O . TRP A 1 107 ? 0.749 -1.689 20.424 1.00 88.88 107 TRP A O 1
ATOM 855 N N . SER A 1 108 ? 0.191 -3.632 21.401 1.00 91.88 108 SER A N 1
ATOM 856 C CA . SER A 1 108 ? -1.230 -3.590 21.057 1.00 91.88 108 SER A CA 1
ATOM 857 C C . SER A 1 108 ? -2.041 -4.054 22.256 1.00 91.88 108 SER A C 1
ATOM 859 O O . SER A 1 108 ? -1.640 -4.980 22.964 1.00 91.88 108 SER A O 1
ATOM 861 N N . ARG A 1 109 ? -3.219 -3.453 22.446 1.00 92.94 109 ARG A N 1
ATOM 862 C CA . ARG A 1 109 ? -4.194 -3.891 23.461 1.00 92.94 109 ARG A CA 1
ATOM 863 C C . ARG A 1 109 ? -4.767 -5.273 23.159 1.00 92.94 109 ARG A C 1
ATOM 865 O O . ARG A 1 109 ? -5.257 -5.939 24.064 1.00 92.94 109 ARG A O 1
ATOM 872 N N . HIS A 1 110 ? -4.678 -5.716 21.903 1.00 95.00 110 HIS A N 1
ATOM 873 C CA . HIS A 1 110 ? -5.171 -7.014 21.456 1.00 95.00 110 HIS A CA 1
ATOM 874 C C . HIS A 1 110 ? -4.073 -7.802 20.720 1.00 95.00 110 HIS A C 1
ATOM 876 O O . HIS A 1 110 ? -4.171 -8.008 19.507 1.00 95.00 110 HIS A O 1
ATOM 882 N N . PRO A 1 111 ? -3.026 -8.287 21.423 1.00 93.56 111 PRO A N 1
ATOM 883 C CA . PRO A 1 111 ? -1.849 -8.884 20.787 1.00 93.56 111 PRO A CA 1
ATOM 884 C C . PRO A 1 111 ? -2.162 -10.065 19.861 1.00 93.56 111 PRO A C 1
ATOM 886 O O . PRO A 1 111 ? -1.563 -10.189 18.795 1.00 93.56 111 PRO A O 1
ATOM 889 N N . HIS A 1 112 ? -3.109 -10.927 20.240 1.00 93.81 112 HIS A N 1
ATOM 890 C CA . HIS A 1 112 ? -3.492 -12.091 19.435 1.00 93.81 112 HIS A CA 1
ATOM 891 C C . HIS A 1 112 ? -4.193 -11.689 18.132 1.00 93.81 112 HIS A C 1
ATOM 893 O O . HIS A 1 112 ? -3.849 -12.200 17.066 1.00 93.81 112 HIS A O 1
ATOM 899 N N . LEU A 1 113 ? -5.124 -10.732 18.200 1.00 95.81 113 LEU A N 1
ATOM 900 C CA . LEU A 1 113 ? -5.815 -10.205 17.022 1.00 95.81 113 LEU A CA 1
ATOM 901 C C . LEU A 1 113 ? -4.844 -9.453 16.107 1.00 95.81 113 LEU A C 1
ATOM 903 O O . LEU A 1 113 ? -4.889 -9.625 14.892 1.00 95.81 113 LEU A O 1
ATOM 907 N N . PHE A 1 114 ? -3.920 -8.682 16.687 1.00 95.56 114 PHE A N 1
ATOM 908 C CA . PHE A 1 114 ? -2.884 -7.975 15.942 1.00 95.56 114 PHE A CA 1
ATOM 909 C C . PHE A 1 114 ? -1.951 -8.935 15.199 1.00 95.56 114 PHE A C 1
ATOM 911 O O . PHE A 1 114 ? -1.757 -8.791 13.995 1.00 95.56 114 PHE A O 1
ATOM 918 N N . ARG A 1 115 ? -1.458 -9.985 15.868 1.00 94.00 115 ARG A N 1
ATOM 919 C CA . ARG A 1 115 ? -0.657 -11.039 15.221 1.00 94.00 115 ARG A CA 1
ATOM 920 C C . ARG A 1 115 ? -1.432 -11.754 14.115 1.00 94.00 115 ARG A C 1
ATOM 922 O O . ARG A 1 115 ? -0.883 -11.964 13.041 1.00 94.00 115 ARG A O 1
ATOM 929 N N . SER A 1 116 ? -2.707 -12.072 14.343 1.00 94.69 116 SER A N 1
ATOM 930 C CA . SER A 1 116 ? -3.568 -12.683 13.324 1.00 94.69 116 SER A CA 1
ATOM 931 C C . SER A 1 116 ? -3.752 -11.776 12.100 1.00 94.69 116 SER A C 1
ATOM 933 O O . SER A 1 116 ? -3.714 -12.251 10.965 1.00 94.69 116 SER A O 1
ATOM 935 N N . ALA A 1 117 ? -3.904 -10.464 12.303 1.00 95.69 117 ALA A N 1
ATOM 936 C CA . ALA A 1 117 ? -3.985 -9.496 11.214 1.00 95.69 117 ALA A CA 1
ATOM 937 C C . ALA A 1 117 ? -2.668 -9.388 10.431 1.00 95.69 117 ALA A C 1
ATOM 939 O O . ALA A 1 117 ? -2.699 -9.423 9.203 1.00 95.69 117 ALA A O 1
ATOM 940 N N . ILE A 1 118 ? -1.521 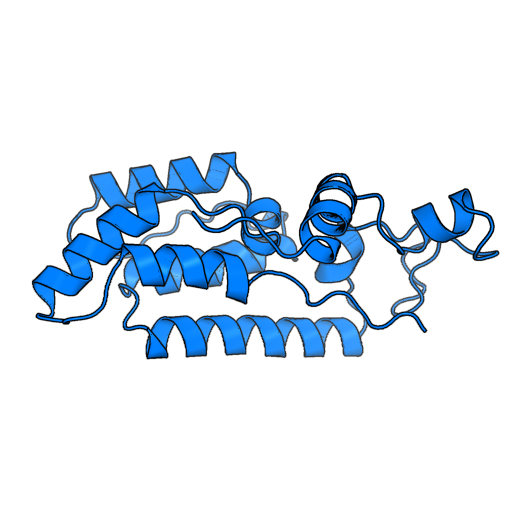-9.362 11.122 1.00 94.81 118 ILE A N 1
ATOM 941 C CA . ILE A 1 118 ? -0.191 -9.398 10.494 1.00 94.81 118 ILE A CA 1
ATOM 942 C C . ILE A 1 118 ? -0.035 -10.657 9.641 1.00 94.81 118 ILE A C 1
ATOM 944 O O . ILE A 1 118 ? 0.281 -10.551 8.459 1.00 94.81 118 ILE A O 1
ATOM 948 N N . SER A 1 119 ? -0.287 -11.842 10.207 1.00 93.81 119 SER A N 1
ATOM 949 C CA . SER A 1 119 ? -0.172 -13.110 9.479 1.00 93.81 119 SER A CA 1
ATOM 950 C C . SER A 1 119 ? -1.107 -13.152 8.271 1.00 93.81 119 SER A C 1
ATOM 952 O O . SER A 1 119 ? -0.689 -13.555 7.192 1.00 93.81 119 SER A O 1
ATOM 954 N N . SER A 1 120 ? -2.345 -12.674 8.419 1.00 95.50 120 SER A N 1
ATOM 955 C CA . SER A 1 120 ? -3.300 -12.600 7.311 1.00 95.50 120 SER A CA 1
ATOM 956 C C . SER A 1 120 ? -2.908 -11.578 6.241 1.00 95.50 120 SER A C 1
ATOM 958 O O . SER A 1 120 ? -3.224 -11.791 5.078 1.00 95.50 120 SER A O 1
ATOM 960 N N . GLN A 1 121 ? -2.250 -10.470 6.586 1.00 95.38 121 GLN A N 1
ATOM 961 C CA . GLN A 1 121 ? -1.735 -9.539 5.582 1.00 95.38 121 GLN A CA 1
ATOM 962 C C . GLN A 1 121 ? -0.491 -10.103 4.893 1.00 95.38 121 GLN A C 1
ATOM 964 O O . GLN A 1 121 ? -0.311 -9.909 3.695 1.00 95.38 121 GLN A O 1
ATOM 969 N N . ALA A 1 122 ? 0.348 -10.831 5.632 1.00 92.94 122 ALA A N 1
ATOM 970 C CA . ALA A 1 122 ? 1.555 -11.446 5.102 1.00 92.94 122 ALA A CA 1
ATOM 971 C C . ALA A 1 122 ? 1.258 -12.480 4.006 1.00 92.94 122 ALA A C 1
ATOM 973 O O . ALA A 1 122 ? 2.022 -12.562 3.049 1.00 92.94 122 ALA A O 1
ATOM 974 N N . THR A 1 123 ? 0.137 -13.210 4.090 1.00 94.25 123 THR A N 1
ATOM 975 C CA . THR A 1 123 ? -0.296 -14.124 3.015 1.00 94.25 123 THR A CA 1
ATOM 976 C C . THR A 1 123 ? -0.735 -13.395 1.743 1.00 94.25 123 THR A C 1
ATOM 978 O O . THR A 1 123 ? -0.639 -13.964 0.661 1.00 94.25 123 THR A O 1
ATOM 981 N N . LEU A 1 124 ? -1.195 -12.143 1.854 1.00 93.06 124 LEU A N 1
ATOM 982 C CA . LEU A 1 124 ? -1.528 -11.282 0.711 1.00 93.06 124 LEU A CA 1
ATOM 983 C C . LEU A 1 124 ? -0.288 -10.570 0.143 1.00 93.06 124 LEU A C 1
ATOM 985 O O . LEU A 1 124 ? -0.272 -10.173 -1.021 1.00 93.06 124 LEU A O 1
ATOM 989 N N . GLY A 1 125 ? 0.756 -10.418 0.959 1.00 92.56 125 GLY A N 1
ATOM 990 C CA . GLY A 1 125 ? 2.011 -9.780 0.587 1.00 92.56 125 GLY A CA 1
ATOM 991 C C . GLY A 1 125 ? 1.960 -8.249 0.618 1.00 92.56 125 GLY A C 1
ATOM 992 O O . GLY A 1 125 ? 0.903 -7.616 0.573 1.00 92.56 125 GLY A O 1
ATOM 993 N N . ALA A 1 126 ? 3.141 -7.630 0.668 1.00 92.50 126 ALA A N 1
ATOM 994 C CA . ALA A 1 126 ? 3.276 -6.173 0.670 1.00 92.50 126 ALA A CA 1
ATOM 995 C C . ALA A 1 126 ? 2.942 -5.552 -0.694 1.00 92.50 126 ALA A C 1
ATOM 997 O O . ALA A 1 126 ? 2.401 -4.451 -0.754 1.00 92.50 126 ALA A O 1
ATOM 998 N N . GLN A 1 127 ? 3.222 -6.273 -1.786 1.00 92.06 127 GLN A N 1
ATOM 999 C CA . GLN A 1 127 ? 2.781 -5.871 -3.124 1.00 92.06 127 GLN A CA 1
ATOM 1000 C C . GLN A 1 127 ? 1.251 -5.883 -3.210 1.00 92.06 127 GLN A C 1
ATOM 1002 O O . GLN A 1 127 ? 0.663 -4.923 -3.693 1.00 92.06 127 GLN A O 1
ATOM 1007 N N . GLY A 1 128 ? 0.611 -6.923 -2.664 1.00 91.75 128 GLY A N 1
ATOM 1008 C CA . GLY A 1 128 ? -0.841 -6.987 -2.567 1.00 91.75 128 GLY A CA 1
ATOM 1009 C C . GLY A 1 128 ? -1.407 -5.799 -1.796 1.00 91.75 128 GLY A C 1
ATOM 1010 O O . GLY A 1 128 ? -2.339 -5.171 -2.282 1.00 91.75 128 GLY A O 1
ATOM 1011 N N . LEU A 1 129 ? -0.809 -5.437 -0.653 1.00 92.44 129 LEU A N 1
ATOM 1012 C CA . LEU A 1 129 ? -1.197 -4.236 0.096 1.00 92.44 129 LEU A CA 1
ATOM 1013 C C . LEU A 1 129 ? -1.140 -2.981 -0.788 1.00 92.44 129 LEU A C 1
ATOM 1015 O O . LEU A 1 129 ? -2.150 -2.306 -0.936 1.00 92.44 129 LEU A O 1
ATOM 1019 N N . LEU A 1 130 ? -0.012 -2.728 -1.463 1.00 91.62 130 LEU A N 1
ATOM 1020 C CA . LEU A 1 130 ? 0.127 -1.596 -2.390 1.00 91.62 130 LEU A CA 1
ATOM 1021 C C . LEU A 1 130 ? -0.959 -1.585 -3.484 1.00 91.62 130 LEU A C 1
ATOM 1023 O O . LEU A 1 130 ? -1.408 -0.528 -3.912 1.00 91.62 130 LEU A O 1
ATOM 1027 N N . GLU A 1 131 ? -1.398 -2.756 -3.936 1.00 88.81 131 GLU A N 1
ATOM 1028 C CA . GLU A 1 131 ? -2.433 -2.910 -4.963 1.00 88.81 131 GLU A CA 1
ATOM 1029 C C . GLU A 1 131 ? -3.870 -2.858 -4.400 1.00 88.81 131 GLU A C 1
ATOM 1031 O O . GLU A 1 131 ? -4.846 -2.925 -5.156 1.00 88.81 131 GLU A O 1
ATOM 1036 N N . GLY A 1 132 ? -4.018 -2.677 -3.084 1.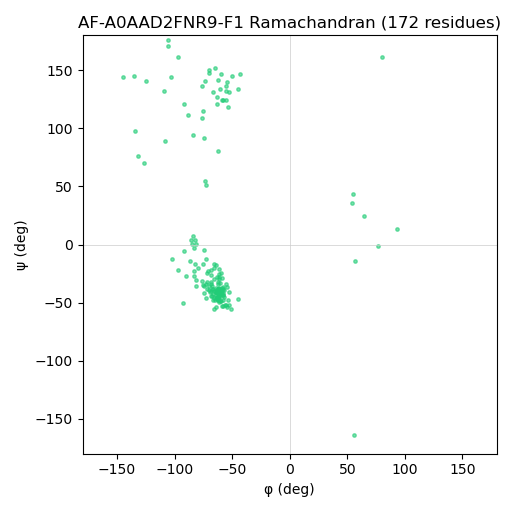00 88.12 132 GLY A N 1
ATOM 1037 C CA . GLY A 1 132 ? -5.291 -2.558 -2.375 1.00 88.12 132 GLY A CA 1
ATOM 1038 C C . GLY A 1 132 ? -5.836 -3.872 -1.803 1.00 88.12 132 GLY A C 1
ATOM 1039 O O . GLY A 1 132 ? -7.006 -3.929 -1.416 1.00 88.12 132 GLY A O 1
ATOM 1040 N N . LEU A 1 133 ? -5.029 -4.933 -1.737 1.00 90.12 133 LEU A N 1
ATOM 1041 C CA . LEU A 1 133 ? -5.361 -6.193 -1.066 1.00 90.12 133 LEU A CA 1
ATOM 1042 C C . LEU A 1 133 ? -5.055 -6.087 0.430 1.00 90.12 133 LEU A C 1
ATOM 1044 O O . LEU A 1 133 ? -3.944 -6.336 0.900 1.00 90.12 133 LEU A O 1
ATOM 1048 N N . VAL A 1 134 ? -6.088 -5.730 1.185 1.00 92.69 134 VAL A N 1
ATOM 1049 C CA . VAL A 1 134 ? -6.014 -5.477 2.626 1.00 92.69 134 VAL A CA 1
ATOM 1050 C C . VAL A 1 134 ? -6.715 -6.601 3.387 1.00 92.69 134 VAL A C 1
ATOM 1052 O O . VAL A 1 134 ? -7.857 -6.947 3.079 1.00 92.69 134 VAL A O 1
ATOM 1055 N N . SER A 1 135 ? -6.068 -7.143 4.422 1.00 95.19 135 SER A N 1
ATOM 1056 C CA . SER A 1 135 ? -6.685 -8.151 5.291 1.00 95.19 135 SER A CA 1
ATOM 1057 C C . SER A 1 135 ? -7.943 -7.598 5.985 1.00 95.19 135 SER A C 1
ATOM 1059 O O . SER A 1 135 ? -7.902 -6.518 6.588 1.00 95.19 135 SER A O 1
ATOM 1061 N N . PRO A 1 136 ? -9.065 -8.345 5.999 1.00 93.75 136 PRO A N 1
ATOM 1062 C CA . PRO A 1 136 ? -10.272 -7.931 6.712 1.00 93.75 136 PRO A CA 1
ATOM 1063 C C . PRO A 1 136 ? -10.067 -7.849 8.233 1.00 93.75 136 PRO A C 1
ATOM 1065 O O . PRO A 1 136 ? -10.851 -7.180 8.911 1.00 93.75 136 PRO A O 1
ATOM 1068 N N . ASN A 1 137 ? -9.017 -8.477 8.775 1.00 96.50 137 ASN A N 1
ATOM 1069 C CA . ASN A 1 137 ? -8.713 -8.474 10.208 1.00 96.50 137 ASN A CA 1
ATOM 1070 C C . ASN A 1 137 ? -8.341 -7.073 10.713 1.00 96.50 137 ASN A C 1
ATOM 1072 O O . ASN A 1 137 ? -8.658 -6.723 11.852 1.00 96.50 137 ASN A O 1
ATOM 1076 N N . TRP A 1 138 ? -7.760 -6.227 9.855 1.00 96.94 138 TRP A N 1
ATOM 1077 C CA . TRP A 1 138 ? -7.447 -4.841 10.206 1.00 96.94 138 TRP A CA 1
ATOM 1078 C C . TRP A 1 138 ? -8.688 -4.036 10.575 1.00 96.94 138 TRP A C 1
ATOM 1080 O O . TRP A 1 138 ? -8.673 -3.261 11.528 1.00 96.94 138 TRP A O 1
ATOM 1090 N N . ARG A 1 139 ? -9.798 -4.264 9.864 1.00 96.75 139 ARG A N 1
ATOM 1091 C CA . ARG A 1 139 ? -11.079 -3.602 10.136 1.00 96.75 139 ARG A CA 1
ATOM 1092 C C . ARG A 1 139 ? -11.581 -3.901 11.543 1.00 96.75 139 ARG A C 1
ATOM 1094 O O . ARG A 1 139 ? -12.133 -3.015 12.188 1.00 96.75 139 ARG A O 1
ATOM 1101 N N . HIS A 1 140 ? -11.418 -5.141 12.001 1.00 96.69 140 HIS A N 1
ATOM 1102 C CA . HIS A 1 140 ? -11.860 -5.543 13.331 1.00 96.69 140 HIS A CA 1
ATOM 1103 C C . HIS A 1 140 ? -11.044 -4.837 14.421 1.00 96.69 140 HIS A C 1
ATOM 1105 O O . HIS A 1 140 ? -11.625 -4.214 15.306 1.00 96.69 140 HIS A O 1
ATOM 1111 N N . LEU A 1 141 ? -9.714 -4.835 14.302 1.00 97.12 14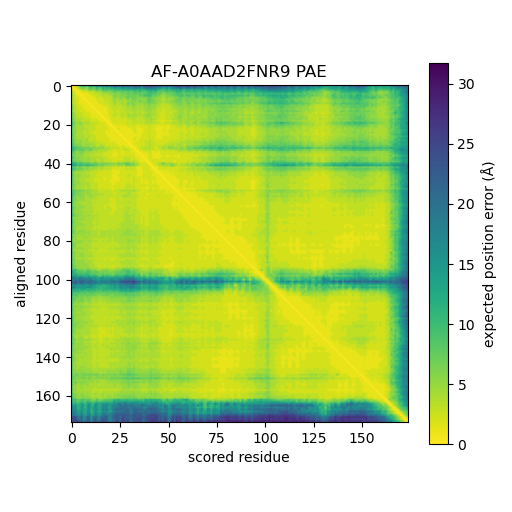1 LEU A N 1
ATOM 1112 C CA . LEU A 1 141 ? -8.835 -4.099 15.219 1.00 97.12 141 LEU A CA 1
ATOM 1113 C C . LEU A 1 141 ? -9.118 -2.594 15.220 1.00 97.12 141 LEU A C 1
ATOM 1115 O O . LEU A 1 141 ? -9.184 -1.977 16.281 1.00 97.12 141 LEU A O 1
ATOM 1119 N N . GLN A 1 142 ? -9.351 -2.008 14.045 1.00 97.94 142 GLN A N 1
ATOM 1120 C CA . GLN A 1 142 ? -9.701 -0.597 13.941 1.00 97.94 142 GLN A CA 1
ATOM 1121 C C . GLN A 1 142 ? -11.042 -0.282 14.618 1.00 97.94 142 GLN A C 1
ATOM 1123 O O . GLN A 1 142 ? -11.184 0.774 15.231 1.00 97.94 142 GLN A O 1
ATOM 1128 N N . ALA A 1 143 ? -12.026 -1.183 14.529 1.00 97.94 143 ALA A N 1
ATOM 1129 C CA . ALA A 1 143 ? -13.305 -1.017 15.216 1.00 97.94 143 ALA A CA 1
ATOM 1130 C C . ALA A 1 143 ? -13.120 -0.979 16.739 1.00 97.94 143 ALA A C 1
ATOM 1132 O O . ALA A 1 143 ? -13.642 -0.074 17.385 1.00 97.94 143 ALA A O 1
ATOM 1133 N N . LEU A 1 144 ? -12.316 -1.898 17.289 1.00 97.69 144 LEU A N 1
ATOM 1134 C CA . LEU A 1 144 ? -11.975 -1.915 18.716 1.00 97.69 144 LEU A CA 1
ATOM 1135 C C . LEU A 1 144 ? -11.274 -0.619 19.140 1.00 97.69 144 LEU A C 1
ATOM 1137 O O . LEU A 1 144 ? -11.611 -0.040 20.172 1.00 97.69 144 LEU A O 1
ATOM 1141 N N . HIS A 1 145 ? -10.348 -0.120 18.316 1.00 97.94 145 HIS A N 1
ATOM 1142 C CA . HIS A 1 145 ? -9.679 1.152 18.568 1.00 97.94 145 HIS A CA 1
ATOM 1143 C C . HIS A 1 145 ? -10.656 2.334 18.581 1.00 97.94 145 HIS A C 1
ATOM 1145 O O . HIS A 1 145 ? -10.627 3.124 19.522 1.00 97.94 145 HIS A O 1
ATOM 1151 N N . PHE A 1 146 ? -11.547 2.445 17.589 1.00 98.38 146 PHE A N 1
ATOM 1152 C CA . PHE A 1 146 ? -12.552 3.512 17.551 1.00 98.38 146 PHE A CA 1
ATOM 1153 C C . PHE A 1 146 ? -13.475 3.489 18.767 1.00 98.38 146 PHE A C 1
ATOM 1155 O O . PHE A 1 146 ? -13.715 4.549 19.343 1.00 98.38 146 PHE A O 1
ATOM 1162 N N . SER A 1 147 ? -13.933 2.309 19.193 1.00 97.81 147 SER A N 1
ATOM 1163 C CA . SER A 1 147 ? -14.709 2.165 20.427 1.00 97.81 147 SER A CA 1
ATOM 1164 C C . SER A 1 147 ? -13.919 2.628 21.651 1.00 97.81 147 SER A C 1
ATOM 1166 O O . SER A 1 147 ? -14.452 3.373 22.468 1.00 97.81 147 SER A O 1
ATOM 1168 N N . TYR A 1 148 ? -12.641 2.248 21.753 1.00 97.06 148 TYR A N 1
ATOM 1169 C CA . TYR A 1 148 ? -11.776 2.629 22.870 1.00 97.06 148 TYR A CA 1
ATOM 1170 C C . TYR A 1 148 ? -11.558 4.146 22.973 1.00 97.06 148 TYR A C 1
ATOM 1172 O O . TYR A 1 148 ? -11.623 4.697 24.068 1.00 97.06 148 TYR A O 1
ATOM 1180 N N . ILE A 1 149 ? -11.326 4.835 21.852 1.00 97.56 149 ILE A N 1
ATOM 1181 C CA . ILE A 1 149 ? -11.112 6.294 21.848 1.00 97.56 149 ILE A CA 1
ATOM 1182 C C . ILE A 1 149 ? -12.419 7.105 21.792 1.00 97.56 149 ILE A C 1
ATOM 1184 O O . ILE A 1 149 ? -12.371 8.324 21.639 1.00 97.56 149 ILE A O 1
ATOM 1188 N N . GLY A 1 150 ? -13.586 6.452 21.837 1.00 97.38 150 GLY A N 1
ATOM 1189 C CA . GLY A 1 150 ? -14.890 7.113 21.712 1.00 97.38 150 GLY A CA 1
ATOM 1190 C C . GLY A 1 150 ? -15.133 7.780 20.349 1.00 97.38 150 GLY A C 1
ATOM 1191 O O . GLY A 1 150 ? -15.909 8.731 20.250 1.00 97.38 150 GLY A O 1
ATOM 1192 N N . SER A 1 151 ? -14.466 7.322 19.283 1.00 97.19 151 SER A N 1
ATOM 1193 C CA . SER A 1 151 ? -14.618 7.901 17.945 1.00 97.19 151 SER A CA 1
ATOM 1194 C C . SER A 1 151 ? -15.928 7.460 17.295 1.00 97.19 151 SER A C 1
ATOM 1196 O O . SER A 1 151 ? -16.277 6.283 17.285 1.00 97.19 151 SER A O 1
ATOM 1198 N N . LYS A 1 152 ? -16.627 8.406 16.659 1.00 96.00 152 LYS A N 1
ATOM 1199 C CA . LYS A 1 152 ? -17.841 8.143 15.863 1.00 96.00 152 LYS A CA 1
ATOM 1200 C C . LYS A 1 152 ? -17.536 7.663 14.435 1.00 96.00 152 LYS A C 1
ATOM 1202 O O . LYS A 1 152 ? -18.443 7.534 13.614 1.00 96.00 152 LYS A O 1
ATOM 1207 N N . LYS A 1 153 ? -16.260 7.452 14.091 1.00 96.00 153 LYS A N 1
ATOM 1208 C CA . LYS A 1 153 ? -15.846 6.998 12.757 1.00 96.00 153 LYS A CA 1
ATOM 1209 C C . LYS A 1 153 ? -16.247 5.541 12.516 1.00 96.00 153 LYS A C 1
ATOM 1211 O O . LYS A 1 153 ? -16.254 4.710 13.416 1.00 96.00 153 LYS A O 1
ATOM 1216 N N . SER A 1 154 ? -16.553 5.215 11.260 1.00 96.50 154 SER A N 1
ATOM 1217 C CA . SER A 1 154 ? -16.931 3.857 10.858 1.00 96.50 154 SER A CA 1
ATOM 1218 C C . SER A 1 154 ? -15.711 3.051 10.415 1.00 96.50 154 SER A C 1
ATOM 1220 O O . SER A 1 154 ? -15.065 3.400 9.425 1.00 96.50 154 SER A O 1
ATOM 1222 N N . ALA A 1 155 ? -15.442 1.926 11.084 1.00 96.31 155 ALA A N 1
ATOM 1223 C CA . ALA A 1 155 ? -14.387 0.991 10.682 1.00 96.31 155 ALA A CA 1
ATOM 1224 C C . ALA A 1 155 ? -14.641 0.377 9.292 1.00 96.31 155 ALA A C 1
ATOM 1226 O O . ALA A 1 155 ? -13.702 0.139 8.536 1.00 96.31 155 ALA A O 1
ATOM 1227 N N . ASN A 1 156 ? -15.909 0.178 8.911 1.00 93.94 156 ASN A N 1
ATOM 1228 C CA . ASN A 1 156 ? -16.275 -0.275 7.564 1.00 93.94 156 ASN A CA 1
ATOM 1229 C C . ASN A 1 156 ? -15.883 0.759 6.501 1.00 93.94 156 ASN A C 1
ATOM 1231 O O . ASN A 1 156 ? -15.303 0.408 5.474 1.00 93.94 156 ASN A O 1
ATOM 1235 N N . LEU A 1 157 ? -16.182 2.037 6.754 1.00 93.19 157 LEU A N 1
ATOM 1236 C CA . LEU A 1 157 ? -15.821 3.119 5.840 1.00 93.19 157 LEU A CA 1
ATOM 1237 C C . LEU A 1 157 ? -14.304 3.326 5.790 1.00 93.19 157 LEU A C 1
ATOM 1239 O O . LEU A 1 157 ? -13.760 3.536 4.710 1.00 93.19 157 LEU A O 1
ATOM 1243 N N . TRP A 1 158 ? -13.629 3.231 6.936 1.00 95.69 158 TRP A N 1
ATOM 1244 C CA . TRP A 1 158 ? -12.170 3.251 7.026 1.00 95.69 158 TRP A CA 1
ATOM 1245 C C . TRP A 1 158 ? -11.543 2.151 6.163 1.00 95.69 158 TRP A C 1
ATOM 1247 O O . TRP A 1 158 ? -10.741 2.462 5.288 1.00 95.69 158 TRP A O 1
ATOM 1257 N N . ALA A 1 159 ? -11.980 0.897 6.324 1.00 93.50 159 ALA A N 1
ATOM 1258 C CA . ALA A 1 159 ? -11.445 -0.237 5.571 1.00 93.50 159 ALA A CA 1
ATOM 1259 C C . ALA A 1 159 ? -11.708 -0.095 4.065 1.00 93.50 159 ALA A C 1
ATOM 1261 O O . ALA A 1 159 ? -10.824 -0.333 3.250 1.00 93.50 159 ALA A O 1
ATOM 1262 N N . SER A 1 160 ? -12.905 0.365 3.684 1.00 88.88 160 SER A N 1
ATOM 1263 C CA . SER A 1 160 ? -13.214 0.645 2.281 1.00 88.88 160 SER A CA 1
ATOM 1264 C C . SER A 1 160 ? -12.304 1.730 1.705 1.00 88.88 160 SER A C 1
ATOM 1266 O O . SER A 1 160 ? -11.859 1.597 0.570 1.00 88.88 160 SER A O 1
ATOM 1268 N N . ARG A 1 161 ? -12.033 2.803 2.456 1.00 89.88 161 ARG A N 1
ATOM 1269 C CA . ARG A 1 161 ? -11.182 3.913 2.005 1.00 89.88 161 ARG A CA 1
ATOM 1270 C C . ARG A 1 161 ? -9.705 3.536 1.958 1.00 89.88 161 ARG A C 1
ATOM 1272 O O . ARG A 1 161 ? -9.035 3.988 1.039 1.00 89.88 161 ARG A O 1
ATOM 1279 N N . LEU A 1 162 ? -9.232 2.684 2.864 1.00 88.12 162 LEU A N 1
ATOM 1280 C CA . LEU A 1 162 ? -7.868 2.149 2.855 1.00 88.12 162 LEU A CA 1
ATOM 1281 C C . LEU A 1 162 ? -7.537 1.512 1.491 1.00 88.12 162 LEU A C 1
ATOM 1283 O O . LEU A 1 162 ? -6.581 1.914 0.837 1.00 88.12 162 LEU A O 1
ATOM 1287 N N . ILE A 1 163 ? -8.444 0.676 0.973 1.00 79.88 163 ILE A N 1
ATOM 1288 C CA . ILE A 1 163 ? -8.347 0.037 -0.357 1.00 79.88 163 ILE A CA 1
ATOM 1289 C C . ILE A 1 163 ? -8.310 1.058 -1.520 1.00 79.88 163 ILE A C 1
ATOM 1291 O O . ILE A 1 163 ? -7.843 0.767 -2.625 1.00 79.88 163 ILE A O 1
ATOM 1295 N N . HIS A 1 164 ? -8.863 2.258 -1.331 1.00 70.50 164 HIS A N 1
ATOM 1296 C CA . HIS A 1 164 ? -8.884 3.302 -2.360 1.00 70.50 164 HIS A CA 1
ATOM 1297 C C . HIS A 1 164 ? -7.667 4.229 -2.314 1.00 70.50 164 HIS A C 1
ATOM 1299 O O . HIS A 1 164 ? -7.320 4.789 -3.350 1.00 70.50 164 HIS A O 1
ATOM 1305 N N . VAL A 1 165 ? -7.039 4.402 -1.150 1.00 59.25 165 VAL A N 1
ATOM 1306 C CA . VAL A 1 165 ? -5.887 5.301 -0.968 1.00 59.25 165 VAL A CA 1
ATOM 1307 C C . VAL A 1 165 ? -4.609 4.712 -1.556 1.00 59.25 165 VAL A C 1
ATOM 1309 O O . VAL A 1 165 ? -3.799 5.458 -2.099 1.00 59.25 165 VAL A O 1
ATOM 1312 N N . GLU A 1 166 ? -4.448 3.392 -1.490 1.00 52.81 166 GLU A N 1
ATOM 1313 C CA . GLU A 1 166 ? -3.235 2.717 -1.968 1.00 52.81 166 GLU A CA 1
ATOM 1314 C C . GLU A 1 166 ? -3.240 2.465 -3.479 1.00 52.81 166 GLU A C 1
ATOM 1316 O O . GLU A 1 166 ? -2.180 2.300 -4.073 1.00 52.81 166 GLU A O 1
ATOM 1321 N N . ARG A 1 167 ? -4.404 2.533 -4.143 1.00 57.28 167 ARG A N 1
ATOM 1322 C CA . ARG A 1 167 ? -4.470 2.306 -5.587 1.00 57.28 167 ARG A CA 1
ATOM 1323 C C . ARG A 1 167 ? -3.678 3.368 -6.353 1.00 57.28 167 ARG A C 1
ATOM 1325 O O . ARG A 1 167 ? -4.036 4.552 -6.285 1.00 57.28 167 ARG A O 1
ATOM 1332 N N . PRO A 1 168 ? -2.670 2.969 -7.153 1.00 51.78 168 PRO A N 1
ATOM 1333 C CA . PRO A 1 168 ? -2.052 3.894 -8.079 1.00 51.78 168 PRO A CA 1
ATOM 1334 C C . PRO A 1 168 ? -3.145 4.416 -9.010 1.00 51.78 168 PRO A C 1
ATOM 1336 O O . PRO A 1 168 ? -3.890 3.645 -9.618 1.00 51.78 168 PRO A O 1
ATOM 1339 N N . GLN A 1 169 ? -3.282 5.742 -9.072 1.00 50.97 169 GLN A N 1
ATOM 1340 C CA . GLN A 1 169 ? -4.159 6.366 -10.055 1.00 50.97 169 GLN A CA 1
ATOM 1341 C C . GLN A 1 169 ? -3.716 5.867 -11.434 1.00 50.97 169 GLN A C 1
ATOM 1343 O O . GLN A 1 169 ? -2.503 5.802 -11.668 1.00 50.97 169 GLN A O 1
ATOM 1348 N N . PRO A 1 170 ? -4.646 5.487 -12.331 1.00 45.00 170 PRO A N 1
ATOM 1349 C CA . PRO A 1 170 ? -4.264 5.124 -13.684 1.00 45.00 170 PRO A CA 1
ATOM 1350 C C . PRO A 1 170 ? -3.451 6.291 -14.240 1.00 45.00 170 PRO A C 1
ATOM 1352 O O . PRO A 1 170 ? -3.937 7.422 -14.276 1.00 45.00 170 PRO A O 1
ATOM 1355 N N . ALA A 1 171 ? -2.185 6.031 -14.578 1.00 43.28 171 ALA A N 1
ATOM 1356 C CA . ALA A 1 171 ? -1.368 7.023 -15.250 1.00 43.28 171 ALA A CA 1
ATOM 1357 C C . ALA A 1 171 ? -2.156 7.491 -16.477 1.00 43.28 171 ALA A C 1
ATOM 1359 O O . ALA A 1 171 ? -2.709 6.658 -17.205 1.00 43.28 171 ALA A O 1
ATOM 1360 N N . CYS A 1 172 ? -2.258 8.812 -16.644 1.00 27.28 172 CYS A N 1
ATOM 1361 C CA . CYS A 1 172 ? -2.789 9.408 -17.862 1.00 27.28 172 CYS A CA 1
ATOM 1362 C C . CYS A 1 172 ? -2.154 8.678 -19.056 1.00 27.28 172 CYS A C 1
ATOM 1364 O O . CYS A 1 172 ? -0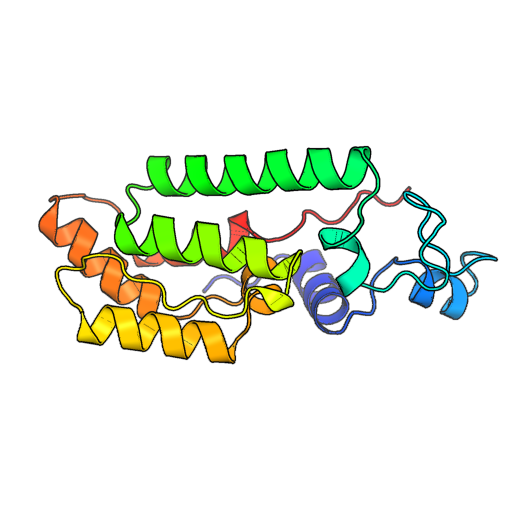.938 8.449 -19.013 1.00 27.28 172 CYS A O 1
ATOM 1366 N N . PRO A 1 173 ? -2.922 8.274 -20.082 1.00 34.06 173 PRO A N 1
ATOM 1367 C CA . PRO A 1 173 ? -2.287 7.864 -21.321 1.00 34.06 173 PRO A CA 1
ATOM 1368 C C . PRO A 1 173 ? -1.453 9.061 -21.791 1.00 34.06 173 PRO A C 1
ATOM 1370 O O . PRO A 1 173 ? -1.964 10.181 -21.834 1.00 34.06 173 PRO A O 1
ATOM 1373 N N . LEU A 1 174 ? -0.157 8.819 -21.996 1.00 33.84 174 LEU A N 1
ATOM 1374 C CA . LEU A 1 174 ? 0.737 9.748 -22.683 1.00 33.84 174 LEU A CA 1
ATOM 1375 C C . LEU A 1 174 ? 0.118 10.176 -24.017 1.00 33.84 174 LEU A C 1
ATOM 1377 O O . LEU A 1 174 ? -0.487 9.294 -2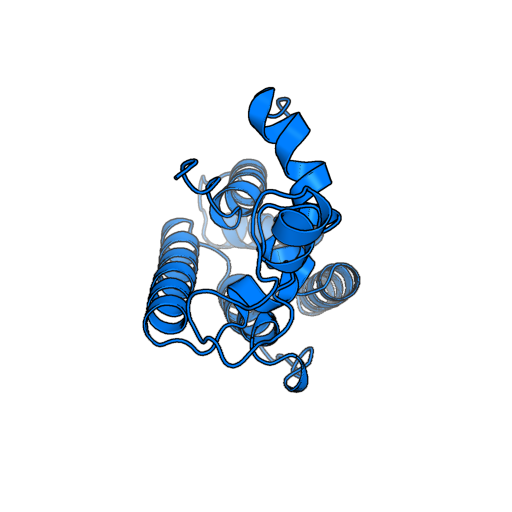4.675 1.00 33.84 174 LEU A O 1
#

Foldseek 3Di:
DDDDPPVCVVVLVCLVVQVDPALQNCVVVVNDPAQAGPQQSPRRHTTSLCQCQPPRPVSVVVNVVLLVVLLVVCVVLVQDPLLSVQLSVQLVCSNVVVCPSPPRDDDDPCVVLSVVQSVQVVVCGSVSQLSLNHRPSSLVSRVVSCVVVVHPDHSVVVSVVSSVSSHDDRPDDD